Protein AF-A0A2A4Z570-F1 (afdb_monomer_lite)

Radius of gyration: 14.34 Å; chains: 1; bounding box: 33×31×44 Å

Sequence (113 aa):
MFCLRRCWLHYNACLVSKIKLLLFLLRPVKIQMSNAIKYVDDGDGVLTFVDSMASPAGYLMLSIMEKANVDVIGGVNLPMLCKVIEQRNQYPVEDLAKLARDEGRKAVIWRSP

Secondary structure (DSSP, 8-state):
----SS--SS--EE--TTS-EE---S---HHHHHHHHHHH--SS-EEEEES-TTSHHHHHHHHHHTTSSEEEEES--HHHHHHHHHHTTTS-HHHHHHHHHHHHHHT------

pLDDT: mean 75.34, std 21.96, range [23.0, 96.81]

Foldseek 3Di:
DDPPPPQPPDFNFCDDPLETEGEGDDDDDLVVVVVVLVVNDPPLAYEYEYQACPDPVNVSVVVVVVPGRYHYYYNDDDQLVVQCNVCVVPDRPVVNNVRSVVRSVVPPDDDDD

Structure (mmCIF, N/CA/C/O backbone):
data_AF-A0A2A4Z570-F1
#
_entry.id   AF-A0A2A4Z570-F1
#
loop_
_atom_site.group_PDB
_atom_site.id
_atom_site.type_symbol
_atom_site.label_atom_id
_atom_site.label_alt_id
_atom_site.label_comp_id
_atom_site.label_asym_id
_atom_site.label_entity_id
_atom_site.label_seq_id
_atom_site.pdbx_PDB_ins_code
_atom_site.Cartn_x
_atom_site.Cartn_y
_atom_site.Cartn_z
_atom_site.occupancy
_atom_site.B_iso_or_equiv
_atom_site.auth_seq_id
_atom_site.auth_comp_id
_atom_site.auth_asym_id
_atom_site.auth_atom_id
_atom_site.pdbx_PDB_model_num
ATOM 1 N N . MET A 1 1 ? -10.340 20.348 -12.198 1.00 23.00 1 MET A N 1
ATOM 2 C CA . MET A 1 1 ? -9.574 21.433 -11.547 1.00 23.00 1 MET A CA 1
ATOM 3 C C . MET A 1 1 ? -8.908 20.846 -10.308 1.00 23.00 1 MET A C 1
ATOM 5 O O . MET A 1 1 ? -9.556 20.687 -9.284 1.00 23.00 1 MET A O 1
ATOM 9 N N . PHE A 1 2 ? -7.666 20.376 -10.457 1.00 26.53 2 PHE A N 1
ATOM 10 C CA . PHE A 1 2 ? -6.894 19.740 -9.386 1.00 26.53 2 PHE A CA 1
ATOM 11 C C . PHE A 1 2 ? -6.620 20.761 -8.277 1.00 26.53 2 PHE A C 1
ATOM 13 O O . PHE A 1 2 ? -6.010 21.802 -8.525 1.00 26.53 2 PHE A O 1
ATOM 20 N N . CYS A 1 3 ? -7.079 20.485 -7.056 1.00 26.67 3 CYS A N 1
ATOM 21 C CA . CYS A 1 3 ? -6.808 21.331 -5.897 1.00 26.67 3 CYS A CA 1
ATOM 22 C C . CYS A 1 3 ? -5.368 21.090 -5.409 1.00 26.67 3 CYS A C 1
ATOM 24 O O . CYS A 1 3 ? -5.133 20.400 -4.427 1.00 26.67 3 CYS A O 1
ATOM 26 N N . LEU A 1 4 ? -4.393 21.635 -6.142 1.00 29.61 4 LEU A N 1
ATOM 27 C CA . LEU A 1 4 ? -2.955 21.566 -5.837 1.00 29.61 4 LEU A CA 1
ATOM 28 C C . LEU A 1 4 ? -2.443 22.782 -5.041 1.00 29.61 4 LEU A C 1
ATOM 30 O O . LEU A 1 4 ? -1.242 22.927 -4.831 1.00 29.61 4 LEU A O 1
ATOM 34 N N . ARG A 1 5 ? -3.317 23.700 -4.607 1.00 25.00 5 ARG A N 1
ATOM 35 C CA . ARG A 1 5 ? -2.883 25.041 -4.175 1.00 25.00 5 ARG A CA 1
ATOM 36 C C . ARG A 1 5 ? -2.656 25.260 -2.676 1.00 25.00 5 ARG A C 1
ATOM 38 O O . ARG A 1 5 ? -2.390 26.397 -2.305 1.00 25.00 5 ARG A O 1
ATOM 45 N N . ARG A 1 6 ? -2.711 24.248 -1.797 1.00 25.97 6 ARG A N 1
ATOM 46 C CA . ARG A 1 6 ? -2.575 24.519 -0.345 1.00 25.97 6 ARG A CA 1
ATOM 47 C C . ARG A 1 6 ? -1.951 23.417 0.530 1.00 25.97 6 ARG A C 1
ATOM 49 O O . ARG A 1 6 ? -2.315 23.297 1.690 1.00 25.97 6 ARG A O 1
ATOM 56 N N . CYS A 1 7 ? -0.978 22.658 0.017 1.00 29.92 7 CYS A N 1
ATOM 57 C CA . CYS A 1 7 ? -0.261 21.625 0.800 1.00 29.92 7 CYS A CA 1
ATOM 58 C C . CYS A 1 7 ? 1.181 21.990 1.210 1.00 29.92 7 CYS A C 1
ATOM 60 O O . CYS A 1 7 ? 1.872 21.166 1.795 1.00 29.92 7 CYS A O 1
ATOM 62 N N . TRP A 1 8 ? 1.666 23.196 0.914 1.00 28.36 8 TRP A N 1
ATOM 63 C CA . TRP A 1 8 ? 3.110 23.407 0.752 1.00 28.36 8 TRP A CA 1
ATOM 64 C C . TRP A 1 8 ? 3.948 23.784 1.980 1.00 28.36 8 TRP A C 1
ATOM 66 O O . TRP A 1 8 ? 5.094 24.160 1.765 1.00 28.36 8 TRP A O 1
ATOM 76 N N . LEU A 1 9 ? 3.473 23.709 3.236 1.00 26.89 9 LEU A N 1
ATOM 77 C CA . LEU A 1 9 ? 4.276 24.324 4.309 1.00 26.89 9 LEU A CA 1
ATOM 78 C C . LEU A 1 9 ? 4.470 23.663 5.674 1.00 26.89 9 LEU A C 1
ATOM 80 O O . LEU A 1 9 ? 5.205 24.286 6.415 1.00 26.89 9 LEU A O 1
ATOM 84 N N . HIS A 1 10 ? 3.996 22.463 6.047 1.00 34.19 10 HIS A N 1
ATOM 85 C CA . HIS A 1 10 ? 4.512 21.886 7.320 1.00 34.19 10 HIS A CA 1
ATOM 86 C C . HIS A 1 10 ? 4.580 20.356 7.455 1.00 34.19 10 HIS A C 1
ATOM 88 O O . HIS A 1 10 ? 5.446 19.891 8.182 1.00 34.19 10 HIS A O 1
ATOM 94 N N . TYR A 1 11 ? 3.779 19.556 6.751 1.00 40.00 11 TYR A N 1
ATOM 95 C CA . TYR A 1 11 ? 3.922 18.091 6.688 1.00 40.00 11 TYR A CA 1
ATOM 96 C C . TYR A 1 11 ? 3.345 17.633 5.345 1.00 40.00 11 TYR A C 1
ATOM 98 O O . TYR A 1 11 ? 2.228 18.019 5.004 1.00 40.00 11 TYR A O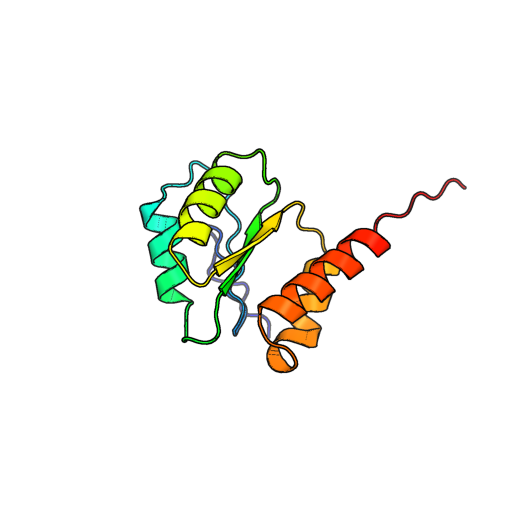 1
ATOM 106 N N . ASN A 1 12 ? 4.097 16.857 4.561 1.00 34.56 12 ASN A N 1
ATOM 107 C CA . ASN A 1 12 ? 3.706 16.475 3.198 1.00 34.56 12 ASN A CA 1
ATOM 108 C C . ASN A 1 12 ? 2.686 15.320 3.204 1.00 34.56 12 ASN A C 1
ATOM 110 O O . ASN A 1 12 ? 2.973 14.196 2.801 1.00 34.56 12 ASN A O 1
ATOM 114 N N . ALA A 1 13 ? 1.470 15.600 3.669 1.00 39.97 13 ALA A N 1
ATOM 115 C CA . ALA A 1 13 ? 0.309 14.752 3.433 1.00 39.97 13 ALA A CA 1
ATOM 116 C C . ALA A 1 13 ? -0.361 15.179 2.115 1.00 39.97 13 ALA A C 1
ATOM 118 O O . ALA A 1 13 ? -0.924 16.271 2.016 1.00 39.97 13 ALA A O 1
ATOM 119 N N . CYS A 1 14 ? -0.291 14.331 1.089 1.00 36.94 14 CYS A N 1
ATOM 120 C CA . CYS A 1 14 ? -1.054 14.479 -0.144 1.00 36.94 14 CYS A CA 1
ATOM 121 C C . CYS A 1 14 ? -2.448 13.865 0.071 1.00 36.94 14 CYS A C 1
ATOM 123 O O . CYS A 1 14 ? -2.645 12.650 0.094 1.00 36.94 14 CYS A O 1
ATOM 125 N N . LEU A 1 15 ? -3.430 14.736 0.296 1.00 41.25 15 LEU A N 1
ATOM 126 C CA . LEU A 1 15 ? -4.827 14.369 0.505 1.00 41.25 15 LEU A CA 1
ATOM 127 C C . LEU A 1 15 ? -5.454 13.951 -0.832 1.00 41.25 15 LEU A C 1
ATOM 129 O O . LEU A 1 15 ? -5.819 14.804 -1.639 1.00 41.25 15 LEU A O 1
ATOM 133 N N . VAL A 1 16 ? -5.621 12.647 -1.051 1.00 34.22 16 VAL A N 1
ATOM 134 C CA . VAL A 1 16 ? -6.461 12.118 -2.132 1.00 34.22 16 VAL A CA 1
ATOM 135 C C . VAL A 1 16 ? -7.619 11.347 -1.492 1.00 34.22 16 VAL A C 1
ATOM 137 O O . VAL A 1 16 ? -7.451 10.607 -0.534 1.00 34.22 16 VAL A O 1
ATOM 140 N N . SER A 1 17 ? -8.842 11.616 -1.939 1.00 34.88 17 SER A N 1
ATOM 141 C CA . SER A 1 17 ? -10.101 11.063 -1.408 1.0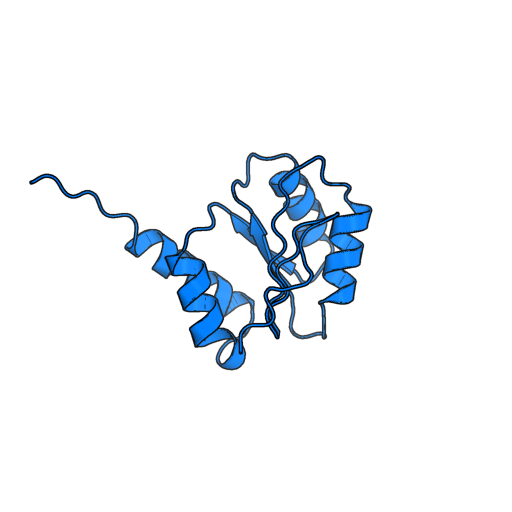0 34.88 17 SER A CA 1
ATOM 142 C C . SER A 1 17 ? -10.051 9.537 -1.188 1.00 34.88 17 SER A C 1
ATOM 144 O O . SER A 1 17 ? -9.642 8.828 -2.108 1.00 34.88 17 SER A O 1
ATOM 146 N N . LYS A 1 18 ? -10.493 9.075 -0.005 1.00 39.41 18 LYS A N 1
ATOM 147 C CA . LYS A 1 18 ? -10.461 7.701 0.559 1.00 39.41 18 LYS A CA 1
ATOM 148 C C . LYS A 1 18 ? -9.085 7.082 0.845 1.00 39.41 18 LYS A C 1
ATOM 150 O O . LYS A 1 18 ? -8.974 6.260 1.738 1.00 39.41 18 LYS A O 1
ATOM 155 N N . ILE A 1 19 ? -8.018 7.512 0.170 1.00 44.59 19 ILE A N 1
ATOM 156 C CA . ILE A 1 19 ? -6.646 7.035 0.421 1.00 44.59 19 ILE A CA 1
ATOM 157 C C . ILE A 1 19 ? -5.732 8.244 0.525 1.00 44.59 19 ILE A C 1
ATOM 159 O O . ILE A 1 19 ? -5.301 8.816 -0.479 1.00 44.59 19 ILE A O 1
ATOM 163 N N . LYS A 1 20 ? -5.475 8.679 1.760 1.00 49.66 20 LYS A N 1
ATOM 164 C CA . LYS A 1 20 ? -4.703 9.896 2.011 1.00 49.66 20 LYS A CA 1
ATOM 165 C C . LYS A 1 20 ? -3.222 9.531 2.130 1.00 49.66 20 LYS A C 1
ATOM 167 O O . LYS A 1 20 ? -2.774 8.953 3.113 1.00 49.66 20 LYS A O 1
ATOM 172 N N . LEU A 1 21 ? -2.476 9.869 1.085 1.00 44.97 21 LEU A N 1
ATOM 173 C CA . LEU A 1 21 ? -1.061 9.573 0.921 1.00 44.97 21 LEU A CA 1
ATOM 174 C C . LEU A 1 21 ? -0.225 10.443 1.870 1.00 44.97 21 LEU A C 1
ATOM 176 O O . LEU A 1 21 ? -0.086 11.646 1.650 1.00 44.97 21 LEU A O 1
ATOM 180 N N . LEU A 1 22 ? 0.361 9.863 2.914 1.00 52.56 22 LEU A N 1
ATOM 181 C CA . LEU A 1 22 ? 1.320 10.572 3.764 1.00 52.56 22 LEU A CA 1
ATOM 182 C C . LEU A 1 22 ? 2.754 10.269 3.342 1.00 52.56 22 LEU A C 1
ATOM 184 O O . LEU A 1 22 ? 3.220 9.152 3.517 1.00 52.56 22 LEU A O 1
ATOM 188 N N . LEU A 1 23 ? 3.460 11.281 2.828 1.00 51.88 23 LEU A N 1
ATOM 189 C CA . LEU A 1 23 ? 4.875 11.188 2.482 1.00 51.88 23 LEU A CA 1
ATOM 190 C C . LEU A 1 23 ? 5.709 11.912 3.548 1.00 51.88 23 LEU A C 1
ATOM 192 O O . LEU A 1 23 ? 5.693 13.138 3.664 1.00 51.88 23 LEU A O 1
ATOM 196 N N . PHE A 1 24 ? 6.465 11.161 4.342 1.00 56.22 24 PHE A N 1
ATOM 197 C CA . PHE A 1 24 ? 7.291 11.725 5.410 1.00 56.22 24 PHE A CA 1
ATOM 198 C C . PHE A 1 24 ? 8.729 11.937 4.933 1.00 56.22 24 PHE A C 1
ATOM 200 O O . PHE A 1 24 ? 9.475 10.975 4.787 1.00 56.22 24 PHE A O 1
ATOM 207 N N . LEU A 1 25 ? 9.120 13.197 4.707 1.00 50.69 25 LEU A N 1
ATOM 208 C CA . LEU A 1 25 ? 10.450 13.544 4.180 1.00 50.69 25 LEU A CA 1
ATOM 209 C C . LEU A 1 25 ? 11.430 14.096 5.234 1.00 50.69 25 LEU A C 1
ATOM 211 O O . LEU A 1 25 ? 12.633 14.048 5.010 1.00 50.69 25 LEU A O 1
ATOM 215 N N . LEU A 1 26 ? 10.967 14.594 6.389 1.00 48.31 26 LEU A N 1
ATOM 216 C CA . LEU A 1 26 ? 11.834 15.155 7.440 1.00 48.31 26 LEU A CA 1
ATOM 217 C C . LEU A 1 26 ? 11.292 14.835 8.842 1.00 48.31 26 LEU A C 1
ATOM 219 O O . LEU A 1 26 ? 10.087 14.912 9.061 1.00 48.31 26 LEU A O 1
ATOM 223 N N . ARG A 1 27 ? 12.205 14.463 9.760 1.00 57.81 27 ARG A N 1
ATOM 224 C CA . ARG A 1 27 ? 12.004 14.166 11.200 1.00 57.81 27 ARG A CA 1
ATOM 225 C C . ARG A 1 27 ? 10.568 13.765 11.586 1.00 57.81 27 ARG A C 1
ATOM 227 O O . ARG A 1 27 ? 9.855 14.552 12.206 1.00 57.81 27 ARG A O 1
ATOM 234 N N . PRO A 1 28 ? 10.144 12.540 11.247 1.00 64.38 28 PRO A N 1
ATOM 235 C CA . PRO A 1 28 ? 8.812 12.078 11.594 1.00 64.38 28 PRO A CA 1
ATOM 236 C C . PRO A 1 28 ? 8.646 11.958 13.113 1.00 64.38 28 PRO A C 1
ATOM 238 O O . PRO A 1 28 ? 9.443 11.305 13.787 1.00 64.38 28 PRO A O 1
ATOM 241 N N . VAL A 1 29 ? 7.587 12.562 13.654 1.00 75.56 29 VAL A N 1
ATOM 242 C CA . VAL A 1 29 ? 7.174 12.367 15.048 1.00 75.56 29 VAL A CA 1
ATOM 243 C C . VAL A 1 29 ? 5.966 11.443 15.062 1.00 75.56 29 VAL A C 1
ATOM 245 O O . VAL A 1 29 ? 4.932 11.765 14.479 1.00 75.56 29 VAL A O 1
ATOM 248 N N . LYS A 1 30 ? 6.072 10.316 15.775 1.00 80.44 30 LYS A N 1
ATOM 249 C CA . LYS A 1 30 ? 5.033 9.273 15.849 1.00 80.44 30 LYS A CA 1
ATOM 250 C C . LYS A 1 30 ? 3.623 9.838 16.067 1.00 80.44 30 LYS A C 1
ATOM 252 O O . LYS A 1 30 ? 2.693 9.456 15.369 1.00 80.44 30 LYS A O 1
ATOM 257 N N . ILE A 1 31 ? 3.486 10.793 16.990 1.00 83.50 31 ILE A N 1
ATOM 258 C CA . ILE A 1 31 ? 2.209 11.440 17.331 1.00 83.50 31 ILE A CA 1
ATOM 259 C C . ILE A 1 31 ? 1.574 12.121 16.113 1.00 83.50 31 ILE A C 1
ATOM 261 O O . ILE A 1 31 ? 0.377 11.985 15.891 1.00 83.50 31 ILE A O 1
ATOM 265 N N . GLN A 1 32 ? 2.359 12.826 15.298 1.00 81.00 32 GLN A N 1
ATOM 266 C CA . GLN A 1 32 ? 1.841 13.518 14.115 1.00 81.00 32 GLN A CA 1
ATOM 267 C C . GLN A 1 32 ? 1.371 12.528 13.055 1.00 81.00 32 GLN A C 1
ATOM 269 O O . GLN A 1 32 ? 0.315 12.729 12.466 1.00 81.00 32 GLN A O 1
ATOM 274 N N . MET A 1 33 ? 2.119 11.440 12.857 1.00 77.69 33 MET A N 1
ATOM 275 C CA . MET A 1 33 ? 1.747 10.368 11.931 1.00 77.69 33 MET A CA 1
ATOM 276 C C . MET A 1 33 ? 0.438 9.714 12.371 1.00 77.69 33 MET A C 1
ATOM 278 O O . MET A 1 33 ? -0.487 9.592 11.577 1.00 77.69 33 MET A O 1
ATOM 282 N N . SER A 1 34 ? 0.327 9.362 13.655 1.00 84.12 34 SER A N 1
ATOM 283 C CA . SER A 1 34 ? -0.897 8.787 14.214 1.00 84.12 34 SER A CA 1
ATOM 284 C C . SER A 1 34 ? -2.083 9.749 14.136 1.00 84.12 34 SER A C 1
ATOM 286 O O . SER A 1 34 ? -3.185 9.318 13.821 1.00 84.12 34 SER A O 1
ATOM 288 N N . ASN A 1 35 ? -1.881 11.045 14.392 1.00 84.00 35 ASN A N 1
ATOM 289 C CA . ASN A 1 35 ? -2.944 12.046 14.278 1.00 84.00 35 ASN A CA 1
ATOM 290 C C . ASN A 1 35 ? -3.391 12.231 12.829 1.00 84.00 35 ASN A C 1
ATOM 292 O O . ASN A 1 35 ? -4.585 12.345 12.574 1.00 84.00 35 ASN A O 1
ATOM 296 N N . ALA A 1 36 ? -2.449 12.232 11.886 1.00 80.31 36 ALA A N 1
ATOM 297 C CA . ALA A 1 36 ? -2.772 12.279 10.473 1.00 80.31 36 ALA A CA 1
ATOM 298 C C . ALA A 1 36 ? -3.572 11.040 10.067 1.00 80.31 36 ALA A C 1
ATOM 300 O O . ALA A 1 36 ? -4.642 11.200 9.507 1.00 80.31 36 ALA A O 1
ATOM 301 N N . ILE A 1 37 ? -3.134 9.836 10.441 1.00 81.44 37 ILE A N 1
ATOM 302 C CA . ILE A 1 37 ? -3.878 8.590 10.198 1.00 81.44 37 ILE A CA 1
ATOM 303 C C . ILE A 1 37 ? -5.305 8.686 10.751 1.00 8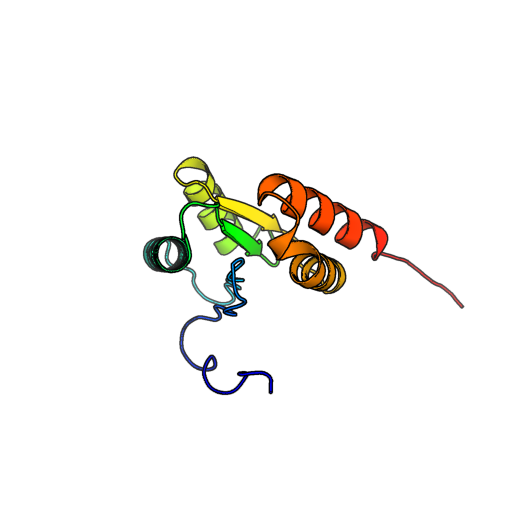1.44 37 ILE A C 1
ATOM 305 O O . ILE A 1 37 ? -6.258 8.501 10.008 1.00 81.44 37 ILE A O 1
ATOM 309 N N . LYS A 1 38 ? -5.473 9.084 12.017 1.00 84.00 38 LYS A N 1
ATOM 310 C CA . LYS A 1 38 ? -6.801 9.257 12.632 1.00 84.00 38 LYS A CA 1
ATOM 311 C C . LYS A 1 38 ? -7.672 10.301 11.931 1.00 84.00 38 LYS A C 1
ATOM 313 O O . LYS A 1 38 ? -8.884 10.173 11.914 1.00 84.00 38 LYS A O 1
ATOM 318 N N . TYR A 1 39 ? -7.071 11.354 11.382 1.00 81.75 39 TYR A N 1
ATOM 319 C CA . TYR A 1 39 ? -7.790 12.385 10.629 1.00 81.75 39 TYR A CA 1
ATOM 320 C C . TYR A 1 39 ? -8.261 11.891 9.249 1.00 81.75 39 TYR A C 1
ATOM 322 O O . TYR A 1 39 ? -9.102 12.519 8.595 1.00 81.75 39 TYR A O 1
ATOM 330 N N . VAL A 1 40 ? -7.665 10.812 8.745 1.00 75.19 40 VAL A N 1
ATOM 331 C CA . VAL A 1 40 ? -7.964 10.273 7.418 1.00 75.19 40 VAL A CA 1
ATOM 332 C C . VAL A 1 40 ? -8.737 8.971 7.431 1.00 75.19 40 VAL A C 1
ATOM 334 O O . VAL A 1 40 ? -9.369 8.688 6.421 1.00 75.19 40 VAL A O 1
ATOM 337 N N . ASP A 1 41 ? -8.704 8.261 8.549 1.00 82.31 41 ASP A N 1
ATOM 338 C CA . ASP A 1 41 ? -9.452 7.042 8.801 1.00 82.31 41 ASP A CA 1
ATOM 339 C C . ASP A 1 41 ? -10.958 7.333 8.886 1.00 82.31 41 ASP A C 1
ATOM 341 O O . ASP A 1 41 ? -11.416 8.080 9.753 1.00 82.31 41 ASP A O 1
ATOM 345 N N . ASP A 1 42 ? -11.717 6.767 7.952 1.00 80.50 42 ASP A N 1
ATOM 346 C CA . ASP A 1 42 ? -13.180 6.795 7.893 1.00 80.50 42 ASP A CA 1
ATOM 347 C C . ASP A 1 42 ? -13.812 5.439 8.262 1.00 80.50 42 ASP A C 1
ATOM 349 O O . ASP A 1 42 ? -15.029 5.282 8.162 1.00 80.50 42 ASP A O 1
ATOM 353 N N . GLY A 1 43 ? -13.004 4.487 8.748 1.00 82.12 43 GLY A N 1
ATOM 354 C CA . GLY A 1 43 ? -13.427 3.145 9.149 1.00 82.12 43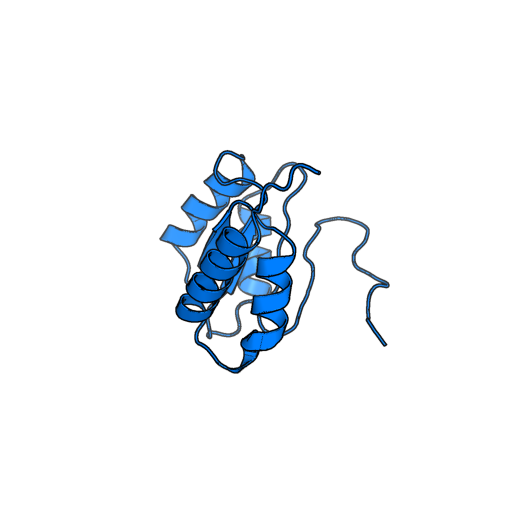 GLY A CA 1
ATOM 355 C C . GLY A 1 43 ? -13.148 2.054 8.112 1.00 82.12 43 GLY A C 1
ATOM 356 O O . GLY A 1 43 ? -13.126 0.881 8.483 1.00 82.12 43 GLY A O 1
ATOM 357 N N . ASP A 1 44 ? -12.861 2.414 6.856 1.00 77.88 44 ASP A N 1
ATOM 358 C CA . ASP A 1 44 ? -12.565 1.455 5.777 1.00 77.88 44 ASP A CA 1
ATOM 359 C C . ASP A 1 44 ? -11.077 1.021 5.749 1.00 77.88 44 ASP A C 1
ATOM 361 O O . ASP A 1 44 ? -10.689 0.157 4.959 1.00 77.88 44 ASP A O 1
ATOM 365 N N . GLY A 1 45 ? -10.244 1.584 6.636 1.00 82.62 45 GLY A N 1
ATOM 366 C CA . GLY A 1 45 ? -8.798 1.349 6.724 1.00 82.62 45 GLY A CA 1
ATOM 367 C C . GLY A 1 45 ? -7.964 2.387 5.963 1.00 82.62 45 GLY A C 1
ATOM 368 O O . GLY A 1 45 ? -8.456 3.109 5.098 1.00 82.62 45 GLY A O 1
ATOM 369 N N . VAL A 1 46 ? -6.668 2.485 6.283 1.00 85.56 46 VAL A N 1
ATOM 370 C CA . VAL A 1 46 ? -5.773 3.509 5.706 1.00 85.56 46 VAL A CA 1
ATOM 371 C C . VAL A 1 46 ? -4.577 2.871 5.005 1.00 85.56 46 VAL A C 1
ATOM 373 O O . VAL A 1 46 ? -3.785 2.184 5.639 1.00 85.56 46 VAL A O 1
ATOM 376 N N . LEU A 1 47 ? -4.383 3.168 3.715 1.00 87.44 47 LEU A N 1
ATOM 377 C CA . LEU A 1 47 ? -3.173 2.789 2.975 1.00 87.44 47 LEU A CA 1
ATOM 378 C C . LEU A 1 47 ? -2.131 3.915 2.999 1.00 87.44 47 LEU A C 1
ATOM 380 O O . LEU A 1 47 ? -2.367 5.008 2.481 1.00 87.44 47 LEU A O 1
ATOM 384 N N . THR A 1 48 ? -0.956 3.630 3.553 1.00 86.38 48 THR A N 1
ATOM 385 C CA . THR A 1 48 ? 0.165 4.567 3.680 1.00 86.38 48 THR A CA 1
ATOM 386 C C . THR A 1 48 ? 1.333 4.158 2.788 1.00 86.38 48 THR A C 1
ATOM 388 O O . THR A 1 48 ? 1.638 2.978 2.641 1.00 86.38 48 THR A O 1
ATOM 391 N N . PHE A 1 49 ? 2.033 5.142 2.226 1.00 86.44 49 PHE A N 1
ATOM 392 C CA . PHE A 1 49 ? 3.207 4.929 1.384 1.00 86.44 49 PHE A CA 1
ATOM 393 C C . PHE A 1 49 ? 4.442 5.562 2.009 1.00 86.44 49 PHE A C 1
ATOM 395 O O . PHE A 1 49 ? 4.401 6.700 2.466 1.00 86.44 49 PHE A O 1
ATOM 402 N N . VAL A 1 50 ? 5.565 4.856 1.973 1.00 82.75 50 VAL A N 1
ATOM 403 C CA . VAL A 1 50 ? 6.870 5.389 2.363 1.00 82.75 50 VAL A CA 1
ATOM 404 C C . VAL A 1 50 ? 7.875 5.159 1.244 1.00 82.75 50 VAL A C 1
ATOM 406 O O . VAL A 1 50 ? 7.803 4.174 0.509 1.00 82.75 50 VAL A O 1
ATOM 409 N N . ASP A 1 51 ? 8.837 6.068 1.126 1.00 83.19 51 ASP A N 1
ATOM 410 C CA . ASP A 1 51 ? 9.947 5.918 0.183 1.00 83.19 51 ASP A CA 1
ATOM 411 C C . ASP A 1 51 ? 10.753 4.646 0.493 1.00 83.19 51 ASP A C 1
ATOM 413 O O . ASP A 1 51 ? 10.943 3.783 -0.357 1.00 83.19 51 ASP A O 1
ATOM 417 N N . SER A 1 52 ? 11.095 4.430 1.767 1.00 84.50 52 SER A N 1
ATOM 418 C CA . SER A 1 52 ? 11.842 3.249 2.201 1.00 84.50 52 SER A CA 1
ATOM 419 C C . SER A 1 52 ? 11.373 2.721 3.553 1.00 84.50 52 SER A C 1
ATOM 421 O O . SER A 1 52 ? 11.206 3.487 4.506 1.00 84.50 52 SER A O 1
ATOM 423 N N . MET A 1 53 ? 11.241 1.393 3.659 1.00 85.56 53 MET A N 1
ATOM 424 C CA . MET A 1 53 ? 11.026 0.704 4.940 1.00 85.56 53 MET A CA 1
ATOM 425 C C . MET A 1 53 ? 12.231 0.814 5.877 1.00 85.56 53 MET A C 1
ATOM 427 O O . MET A 1 53 ? 12.060 0.801 7.089 1.00 85.56 53 MET A O 1
ATOM 431 N N . ALA A 1 54 ? 13.433 1.002 5.329 1.00 86.56 54 ALA A N 1
ATOM 432 C CA . ALA A 1 54 ? 14.663 1.170 6.101 1.00 86.56 54 ALA A CA 1
ATOM 433 C C . ALA A 1 54 ? 14.877 2.614 6.603 1.00 86.56 54 ALA A C 1
ATOM 435 O O . ALA A 1 54 ? 15.951 2.949 7.099 1.00 86.56 54 ALA A O 1
ATOM 436 N N . SER A 1 55 ? 13.879 3.490 6.462 1.00 79.56 55 SER A N 1
ATOM 437 C CA . SER A 1 55 ? 13.930 4.867 6.959 1.00 79.56 55 SER A CA 1
ATOM 438 C C . SER A 1 55 ? 13.359 4.976 8.382 1.00 79.56 55 SER A C 1
ATOM 440 O O . SER A 1 55 ? 12.521 4.159 8.772 1.00 79.56 55 SER A O 1
ATOM 442 N N . PRO A 1 56 ? 13.708 6.023 9.158 1.00 81.81 56 PRO A N 1
ATOM 443 C CA . PRO A 1 56 ? 13.053 6.299 10.440 1.00 81.81 56 PRO A CA 1
ATOM 444 C C . PRO A 1 56 ? 11.525 6.401 10.328 1.00 81.81 56 PRO A C 1
ATOM 446 O O . PRO A 1 56 ? 10.810 5.965 11.225 1.00 81.81 56 PRO A O 1
ATOM 449 N N . ALA A 1 57 ? 11.016 6.934 9.211 1.00 80.81 57 ALA A N 1
ATOM 450 C CA . ALA A 1 57 ? 9.583 6.975 8.938 1.00 80.81 57 ALA A CA 1
ATOM 451 C C . ALA A 1 57 ? 9.004 5.569 8.724 1.00 80.81 57 ALA A C 1
ATOM 453 O O . ALA A 1 57 ? 7.960 5.260 9.289 1.00 80.81 57 ALA A O 1
ATOM 454 N N . GLY A 1 58 ? 9.699 4.713 7.970 1.00 84.62 58 GLY A N 1
ATOM 455 C CA . GLY A 1 58 ? 9.328 3.312 7.759 1.00 84.62 58 GLY A CA 1
ATOM 456 C C . GLY A 1 58 ? 9.225 2.535 9.072 1.00 84.62 58 GLY A C 1
ATOM 457 O O . GLY A 1 58 ? 8.183 1.948 9.352 1.00 84.62 58 GLY A O 1
ATOM 458 N N . TYR A 1 59 ? 10.242 2.622 9.935 1.00 87.75 59 TYR A N 1
ATOM 459 C CA . TYR A 1 59 ? 10.218 1.970 11.251 1.00 87.75 59 TYR A CA 1
ATOM 460 C C . TYR A 1 59 ? 9.101 2.492 12.166 1.00 87.75 59 TYR A C 1
ATOM 462 O O . TYR A 1 59 ? 8.433 1.708 12.844 1.00 87.75 59 TYR A O 1
ATOM 470 N N . LEU A 1 60 ? 8.854 3.807 12.177 1.00 87.25 60 LEU A N 1
ATOM 471 C CA . LEU A 1 60 ? 7.726 4.366 12.927 1.00 87.25 60 LEU A CA 1
ATOM 472 C C . LEU A 1 60 ? 6.381 3.874 12.390 1.00 87.25 60 LEU A C 1
ATOM 474 O O . LEU A 1 60 ? 5.472 3.639 13.188 1.00 87.25 60 LEU A O 1
ATOM 478 N N . MET A 1 61 ? 6.257 3.694 11.072 1.00 85.31 61 MET A N 1
ATOM 479 C CA . MET A 1 61 ? 5.033 3.183 10.464 1.00 85.31 61 MET A CA 1
ATOM 480 C C . MET A 1 61 ? 4.793 1.712 10.745 1.00 85.31 61 MET A C 1
ATOM 482 O O . MET A 1 61 ? 3.663 1.369 11.076 1.00 85.31 61 MET A O 1
ATOM 486 N N . LEU A 1 62 ? 5.836 0.884 10.774 1.00 86.31 62 LEU A N 1
ATOM 487 C CA . LEU A 1 62 ? 5.732 -0.494 11.264 1.00 86.31 62 LEU A CA 1
ATOM 488 C C . LEU A 1 62 ? 5.202 -0.536 12.710 1.00 86.31 62 LEU A C 1
ATOM 490 O O . LEU A 1 62 ? 4.243 -1.241 13.000 1.00 86.31 62 LEU A O 1
ATOM 494 N N . SER A 1 63 ? 5.733 0.313 13.600 1.00 87.38 63 SER A N 1
ATOM 495 C CA . SER A 1 63 ? 5.267 0.406 14.996 1.00 87.38 63 SER A CA 1
ATOM 496 C C . SER A 1 63 ? 3.835 0.951 15.159 1.00 87.38 63 SER A C 1
ATOM 498 O O . SER A 1 63 ? 3.243 0.835 16.238 1.00 87.38 63 SER A O 1
ATOM 500 N N . ILE A 1 64 ?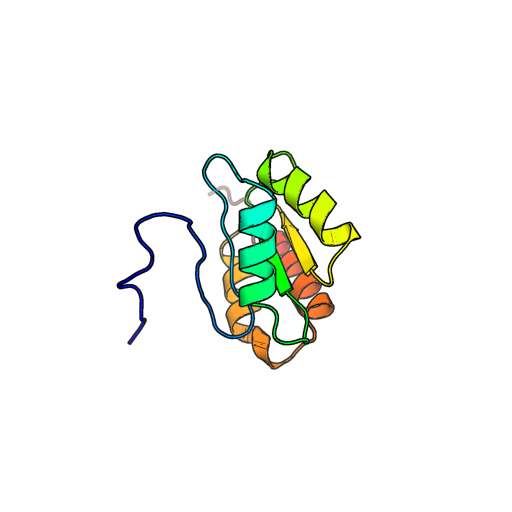 3.291 1.627 14.143 1.00 87.12 64 ILE A N 1
ATOM 501 C CA . ILE A 1 64 ? 1.908 2.125 14.133 1.00 87.12 64 ILE A CA 1
ATOM 502 C C . ILE A 1 64 ? 0.963 1.080 13.533 1.00 87.12 64 ILE A C 1
ATOM 504 O O . ILE A 1 64 ? -0.109 0.877 14.095 1.00 87.12 64 ILE A O 1
ATOM 508 N N . MET A 1 65 ? 1.380 0.399 12.464 1.00 85.56 65 MET A N 1
ATOM 509 C CA . MET A 1 65 ? 0.652 -0.695 11.813 1.00 85.56 65 MET A CA 1
ATOM 510 C C . MET A 1 65 ? 0.286 -1.811 12.799 1.00 85.56 65 MET A C 1
ATOM 512 O O . MET A 1 65 ? -0.837 -2.289 12.792 1.00 85.56 65 MET A O 1
ATOM 516 N N . GLU A 1 66 ? 1.176 -2.164 13.733 1.00 81.19 66 GLU A N 1
ATOM 517 C CA . GLU A 1 66 ? 0.880 -3.156 14.787 1.00 81.19 66 GLU A CA 1
ATOM 518 C C . GLU A 1 66 ? -0.293 -2.770 15.711 1.00 81.19 66 GLU A C 1
ATOM 520 O O . GLU A 1 66 ? -0.811 -3.610 16.444 1.00 81.19 66 GLU A O 1
ATOM 525 N N . LYS A 1 67 ? -0.679 -1.489 15.744 1.00 79.19 67 LYS A N 1
ATOM 526 C CA . LYS A 1 67 ? -1.626 -0.925 16.720 1.00 79.19 67 LYS A CA 1
ATOM 527 C C . LYS A 1 67 ? -2.850 -0.270 16.080 1.00 79.19 67 LYS A C 1
ATOM 529 O O . LYS A 1 67 ? -3.687 0.256 16.812 1.00 79.19 67 LYS A O 1
ATOM 534 N N . ALA A 1 68 ? -2.933 -0.231 14.754 1.00 77.69 68 ALA A N 1
ATOM 535 C CA . ALA A 1 68 ? -3.967 0.481 14.015 1.00 77.69 68 ALA A CA 1
ATOM 536 C C . ALA A 1 68 ? -4.326 -0.268 12.726 1.00 77.69 68 ALA A C 1
ATOM 538 O O . ALA A 1 68 ? -3.505 -1.001 12.189 1.00 77.69 68 ALA A O 1
ATOM 539 N N . ASN A 1 69 ? -5.537 -0.047 12.209 1.00 82.56 69 ASN A N 1
ATOM 540 C CA . ASN A 1 69 ? -5.997 -0.628 10.945 1.00 82.56 69 ASN A CA 1
ATOM 541 C C . ASN A 1 69 ? -5.393 0.123 9.739 1.00 82.56 69 ASN A C 1
ATOM 543 O O . ASN A 1 69 ? -6.068 0.901 9.061 1.00 82.56 69 ASN A O 1
ATOM 547 N N . VAL A 1 70 ? -4.081 -0.019 9.548 1.00 85.38 70 VAL A N 1
ATOM 548 C CA . VAL A 1 70 ? -3.293 0.750 8.578 1.00 85.38 70 VAL A CA 1
ATOM 549 C C . VAL A 1 70 ? -2.362 -0.183 7.826 1.00 85.38 70 VAL A C 1
ATOM 551 O O . VAL A 1 70 ? -1.497 -0.793 8.441 1.00 85.38 70 VAL A O 1
ATOM 554 N N . ASP A 1 71 ? -2.455 -0.199 6.503 1.00 88.25 71 ASP A N 1
ATOM 555 C CA . ASP A 1 71 ? -1.501 -0.893 5.644 1.00 88.25 71 ASP A CA 1
ATOM 556 C C . ASP A 1 71 ? -0.392 0.060 5.201 1.00 88.25 71 ASP A C 1
ATOM 558 O O . ASP A 1 71 ? -0.631 1.236 4.913 1.00 88.25 71 ASP A O 1
ATOM 562 N N . VAL A 1 72 ? 0.845 -0.436 5.124 1.00 88.00 72 VAL A N 1
ATOM 563 C CA . VAL A 1 72 ? 2.009 0.381 4.758 1.00 88.00 72 VAL A CA 1
ATOM 564 C C . VAL A 1 72 ? 2.785 -0.262 3.611 1.00 88.00 72 VAL A C 1
ATOM 566 O O . VAL A 1 72 ? 3.237 -1.400 3.707 1.00 88.00 72 VAL A O 1
ATOM 569 N N . ILE A 1 73 ? 3.003 0.493 2.533 1.00 89.25 73 ILE A N 1
ATOM 570 C CA . ILE A 1 73 ? 3.814 0.094 1.376 1.00 89.25 73 ILE A CA 1
ATOM 571 C C . ILE A 1 73 ? 5.101 0.915 1.344 1.00 89.25 73 ILE A C 1
ATOM 573 O O . ILE A 1 73 ? 5.068 2.142 1.406 1.00 89.25 73 ILE A O 1
ATOM 577 N N . GLY A 1 74 ? 6.243 0.240 1.216 1.00 90.00 74 GLY A N 1
ATOM 578 C CA . GLY A 1 74 ? 7.544 0.874 0.984 1.00 90.00 74 GLY A CA 1
ATOM 579 C C . GLY A 1 74 ? 7.959 0.854 -0.483 1.00 90.00 74 GLY A C 1
ATOM 580 O O . GLY A 1 74 ? 7.473 0.022 -1.248 1.00 90.00 74 GLY A O 1
ATOM 581 N N . GLY A 1 75 ? 8.900 1.722 -0.861 1.00 89.81 75 GLY A N 1
ATOM 582 C CA . GLY A 1 75 ? 9.406 1.789 -2.233 1.00 89.81 75 GLY A CA 1
ATOM 583 C C . GLY A 1 75 ? 8.397 2.412 -3.189 1.00 89.81 75 GLY A C 1
ATOM 584 O O . GLY A 1 75 ? 8.225 1.914 -4.302 1.00 89.81 75 GLY A O 1
ATOM 585 N N . VAL A 1 76 ? 7.678 3.444 -2.733 1.00 88.75 76 VAL A N 1
ATOM 586 C CA . VAL A 1 76 ? 6.623 4.078 -3.529 1.00 88.75 76 VAL A CA 1
ATOM 587 C C . VAL A 1 76 ? 7.154 4.543 -4.883 1.00 88.75 76 VAL A C 1
ATOM 589 O O . VAL A 1 76 ? 8.168 5.229 -4.983 1.00 88.75 76 VAL A O 1
ATOM 592 N N . ASN A 1 77 ? 6.434 4.187 -5.941 1.00 90.31 77 ASN A N 1
ATOM 593 C CA . ASN A 1 77 ? 6.720 4.640 -7.293 1.00 90.31 77 ASN A CA 1
ATOM 594 C C . ASN A 1 77 ? 5.436 5.091 -8.002 1.00 90.31 77 ASN A C 1
ATOM 596 O O . ASN A 1 77 ? 4.323 4.878 -7.519 1.00 90.31 77 ASN A O 1
ATOM 600 N N . LEU A 1 78 ? 5.587 5.755 -9.148 1.00 91.62 78 LEU A N 1
ATOM 601 C CA . LEU A 1 78 ? 4.457 6.322 -9.886 1.00 91.62 78 LEU A CA 1
ATOM 602 C C . LEU A 1 78 ? 3.399 5.272 -10.311 1.00 91.62 78 LEU A C 1
ATOM 604 O O . LEU A 1 78 ? 2.217 5.523 -10.076 1.00 91.62 78 LEU A O 1
ATOM 608 N N . PRO A 1 79 ? 3.770 4.097 -10.858 1.00 93.12 79 PRO A N 1
ATOM 609 C CA . PRO A 1 79 ? 2.825 3.026 -11.193 1.00 93.12 79 PRO A CA 1
ATOM 610 C C . PRO A 1 79 ? 1.919 2.598 -10.033 1.00 93.12 79 PRO A C 1
ATOM 612 O O . PRO A 1 79 ? 0.709 2.472 -10.225 1.00 93.12 79 PRO A O 1
ATOM 615 N N . MET A 1 80 ? 2.473 2.445 -8.822 1.00 93.81 80 MET A N 1
ATOM 616 C CA . MET A 1 80 ? 1.683 2.139 -7.621 1.00 93.81 80 MET A CA 1
ATOM 617 C C . MET A 1 80 ? 0.604 3.200 -7.388 1.00 93.81 80 MET A C 1
ATOM 619 O O . MET A 1 80 ? -0.568 2.872 -7.207 1.00 93.81 80 MET A O 1
ATOM 623 N N . LEU A 1 81 ? 0.994 4.478 -7.420 1.00 89.38 81 LEU A N 1
ATOM 624 C CA . LEU A 1 81 ? 0.089 5.600 -7.169 1.00 89.38 81 LEU A CA 1
ATOM 625 C C . LEU A 1 81 ? -1.015 5.687 -8.220 1.00 89.38 81 LEU A C 1
ATOM 627 O O . LEU A 1 81 ? -2.182 5.865 -7.871 1.00 89.38 81 LEU A O 1
ATOM 631 N N . CYS A 1 82 ? -0.661 5.525 -9.497 1.00 90.25 82 CYS A N 1
ATOM 632 C CA . CYS A 1 82 ? -1.626 5.487 -10.590 1.00 90.25 82 CYS A CA 1
ATOM 633 C C . CYS A 1 82 ? -2.650 4.369 -10.378 1.00 90.25 82 CYS A C 1
ATOM 635 O O . CYS A 1 82 ? -3.851 4.637 -10.431 1.00 90.25 82 CYS A O 1
ATOM 637 N N . LYS A 1 83 ? -2.189 3.151 -10.055 1.00 91.12 83 LYS A N 1
ATOM 638 C CA . LYS A 1 83 ? -3.074 2.004 -9.835 1.00 91.12 83 LYS A CA 1
ATOM 639 C C . LYS A 1 83 ? -4.032 2.231 -8.671 1.00 91.12 83 LYS A C 1
ATOM 641 O O . LYS A 1 83 ? -5.226 1.962 -8.796 1.00 91.12 83 LYS A O 1
ATOM 646 N N . VAL A 1 84 ? -3.525 2.760 -7.559 1.00 90.31 84 VAL A N 1
ATOM 647 C CA . VAL A 1 84 ? -4.347 3.069 -6.385 1.00 90.31 84 VAL A CA 1
ATOM 648 C C . VAL A 1 84 ? -5.394 4.117 -6.708 1.00 90.31 84 VAL A C 1
ATOM 650 O O . VAL A 1 84 ? -6.567 3.905 -6.423 1.00 90.31 84 VAL A O 1
ATOM 653 N N . ILE A 1 85 ? -5.011 5.225 -7.344 1.00 87.38 85 ILE A N 1
ATOM 654 C CA . ILE A 1 85 ? -5.960 6.282 -7.706 1.00 87.38 85 ILE A CA 1
ATOM 655 C C . ILE A 1 85 ? -7.059 5.725 -8.614 1.00 87.38 85 ILE A C 1
ATOM 657 O O . ILE A 1 85 ? -8.228 6.033 -8.398 1.00 87.38 85 ILE A O 1
ATOM 661 N N . GLU A 1 86 ? -6.715 4.898 -9.594 1.00 88.69 86 GLU A N 1
ATOM 662 C CA . GLU A 1 86 ? -7.676 4.307 -10.527 1.00 88.69 86 GLU A CA 1
ATOM 663 C C . GLU A 1 86 ? -8.675 3.359 -9.836 1.00 88.69 86 GLU A C 1
ATOM 665 O O . GLU A 1 86 ? -9.870 3.390 -10.130 1.00 88.69 86 GLU A O 1
ATOM 670 N N . GLN A 1 87 ? -8.205 2.549 -8.885 1.00 90.00 87 GLN A N 1
ATOM 671 C CA . GLN A 1 87 ? -8.957 1.416 -8.331 1.00 90.00 87 GLN A CA 1
ATOM 672 C C . GLN A 1 87 ? -9.480 1.652 -6.896 1.00 90.00 87 GLN A C 1
ATOM 674 O O . GLN A 1 87 ? -10.151 0.790 -6.333 1.00 90.00 87 GLN A O 1
ATOM 679 N N . ARG A 1 88 ? -9.247 2.839 -6.313 1.00 82.81 88 ARG A N 1
ATOM 680 C CA . ARG A 1 88 ? -9.556 3.190 -4.905 1.00 82.81 88 ARG A CA 1
ATOM 681 C C . ARG A 1 88 ? -10.996 2.995 -4.427 1.00 82.81 88 ARG A C 1
ATOM 683 O O . ARG A 1 88 ? -11.225 2.961 -3.228 1.00 82.81 88 ARG A O 1
ATOM 690 N N . ASN A 1 89 ? -11.963 2.930 -5.338 1.00 85.56 89 ASN A N 1
ATOM 691 C CA . ASN A 1 89 ? -13.381 2.762 -4.996 1.00 85.56 89 ASN A CA 1
ATOM 692 C C . ASN A 1 89 ? -13.895 1.340 -5.266 1.00 85.56 89 ASN A C 1
ATOM 694 O O . ASN A 1 89 ? -15.088 1.098 -5.117 1.00 85.56 89 ASN A O 1
ATOM 698 N N . GLN A 1 90 ? -13.030 0.438 -5.734 1.00 89.06 90 GLN A N 1
ATOM 699 C CA . GLN A 1 90 ? -13.424 -0.879 -6.241 1.00 89.06 90 GLN A CA 1
ATOM 700 C C . GLN A 1 90 ? -12.976 -2.028 -5.333 1.00 89.06 90 GLN A C 1
ATOM 702 O O . GLN A 1 90 ? -13.539 -3.113 -5.425 1.00 89.06 90 GLN A O 1
ATOM 707 N N . TYR A 1 91 ? -11.991 -1.795 -4.461 1.00 88.44 91 TYR A N 1
ATOM 708 C CA . TYR A 1 91 ? -11.370 -2.834 -3.641 1.00 88.44 91 TYR A CA 1
ATOM 709 C C . TYR A 1 91 ? -11.234 -2.398 -2.181 1.00 88.44 91 TYR A C 1
ATOM 711 O O . TYR A 1 91 ? -11.016 -1.208 -1.927 1.00 88.44 91 TYR A O 1
ATOM 719 N N . PRO A 1 92 ? -11.291 -3.351 -1.233 1.00 89.19 92 PRO A N 1
ATOM 720 C CA . PRO A 1 92 ? -10.799 -3.146 0.123 1.00 89.19 92 PRO A CA 1
ATOM 721 C C . PRO A 1 92 ? -9.330 -2.705 0.132 1.00 89.19 92 PRO A C 1
ATOM 723 O O . PRO A 1 92 ? -8.571 -2.989 -0.800 1.00 89.19 92 PRO A O 1
ATOM 726 N N . VAL A 1 93 ? -8.919 -2.047 1.216 1.00 88.31 93 VAL A N 1
ATOM 727 C CA . VAL A 1 93 ? -7.568 -1.485 1.384 1.00 88.31 93 VAL A CA 1
ATOM 728 C C . VAL A 1 93 ? -6.472 -2.536 1.186 1.00 88.31 93 VAL A C 1
ATOM 730 O O . VAL A 1 93 ? -5.523 -2.283 0.442 1.00 88.31 93 VAL A O 1
ATOM 733 N N . GLU A 1 94 ? -6.645 -3.730 1.753 1.00 89.50 94 GLU A N 1
ATOM 734 C CA . GLU A 1 94 ? -5.665 -4.818 1.662 1.00 89.50 94 GLU A CA 1
ATOM 735 C C . GLU A 1 94 ? -5.460 -5.294 0.210 1.00 89.50 94 GLU A C 1
ATOM 737 O O . GLU A 1 94 ? -4.332 -5.469 -0.265 1.00 89.50 94 GLU A O 1
ATOM 742 N N . ASP A 1 95 ? -6.551 -5.475 -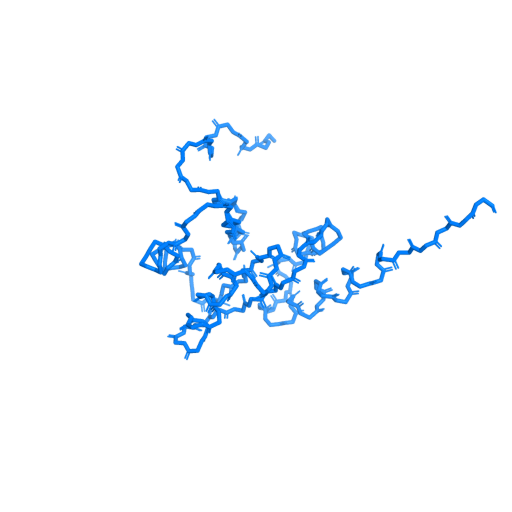0.536 1.00 92.62 95 ASP A N 1
ATOM 743 C CA . ASP A 1 95 ? -6.493 -5.921 -1.931 1.00 92.62 95 ASP A CA 1
ATOM 744 C C . ASP A 1 95 ? -5.926 -4.833 -2.838 1.00 92.62 95 ASP A C 1
ATOM 746 O O . ASP A 1 95 ? -5.123 -5.100 -3.737 1.00 92.62 95 ASP A O 1
ATOM 750 N N . LEU A 1 96 ? -6.269 -3.580 -2.555 1.00 92.31 96 LEU A N 1
ATOM 751 C CA . LEU A 1 96 ? -5.701 -2.439 -3.247 1.00 92.31 96 LEU A CA 1
ATOM 752 C C . LEU A 1 96 ? -4.196 -2.298 -2.986 1.00 92.31 96 LEU A C 1
ATOM 754 O O . LEU A 1 96 ? -3.448 -1.957 -3.906 1.00 92.31 96 LEU A O 1
ATOM 758 N N . ALA A 1 97 ? -3.734 -2.612 -1.774 1.00 92.31 97 ALA A N 1
ATOM 759 C CA . ALA A 1 97 ? -2.319 -2.625 -1.430 1.00 92.31 97 ALA A CA 1
ATOM 760 C C . ALA A 1 97 ? -1.550 -3.698 -2.220 1.00 92.31 97 ALA A C 1
ATOM 762 O O . ALA A 1 97 ? -0.474 -3.423 -2.767 1.00 92.31 97 ALA A O 1
ATOM 763 N N . LYS A 1 98 ? -2.122 -4.905 -2.351 1.00 95.19 98 LYS A N 1
ATOM 764 C CA . LYS A 1 98 ? -1.565 -5.991 -3.180 1.00 95.19 98 LYS A CA 1
ATOM 765 C C . LYS A 1 98 ? -1.474 -5.575 -4.650 1.00 95.19 98 LYS A C 1
ATOM 767 O O . LYS A 1 98 ? -0.404 -5.694 -5.247 1.00 95.19 98 LYS A O 1
ATOM 772 N N . LEU A 1 99 ? -2.553 -5.013 -5.205 1.00 95.19 99 LEU A N 1
ATOM 773 C CA . LEU A 1 99 ? -2.593 -4.519 -6.586 1.00 95.19 99 LEU A CA 1
ATOM 774 C C . LEU A 1 99 ? -1.541 -3.436 -6.838 1.00 95.19 99 LEU A C 1
ATOM 776 O O . LEU A 1 99 ? -0.833 -3.486 -7.844 1.00 95.19 99 LEU A O 1
ATOM 780 N N . ALA A 1 100 ? -1.412 -2.477 -5.920 1.00 94.56 100 ALA A N 1
ATOM 781 C CA . ALA A 1 100 ? -0.412 -1.425 -6.010 1.00 94.56 100 ALA A CA 1
ATOM 782 C C . ALA A 1 100 ? 1.001 -2.015 -6.057 1.00 94.56 100 ALA A C 1
ATOM 784 O O . ALA A 1 100 ? 1.750 -1.732 -6.990 1.00 94.56 100 ALA A O 1
ATOM 785 N N . ARG A 1 101 ? 1.349 -2.879 -5.093 1.00 95.75 101 ARG A N 1
ATOM 786 C CA . ARG A 1 101 ? 2.657 -3.550 -5.021 1.00 95.75 101 ARG A CA 1
ATOM 787 C C . ARG A 1 101 ? 2.989 -4.284 -6.319 1.00 95.75 101 ARG A C 1
ATOM 789 O O . ARG A 1 101 ? 4.115 -4.181 -6.808 1.00 95.75 101 ARG A O 1
ATOM 796 N N . ASP A 1 102 ? 2.032 -5.033 -6.855 1.00 96.75 102 ASP A N 1
ATOM 797 C CA . ASP A 1 102 ? 2.247 -5.864 -8.036 1.00 96.75 102 ASP A CA 1
ATOM 798 C C . ASP A 1 102 ? 2.467 -5.007 -9.292 1.00 96.75 102 ASP A C 1
ATOM 800 O O . ASP A 1 102 ? 3.404 -5.267 -10.047 1.00 96.75 102 ASP A O 1
ATOM 804 N N . GLU A 1 103 ? 1.698 -3.930 -9.474 1.00 96.81 103 GLU A N 1
ATOM 805 C CA . GLU A 1 103 ? 1.930 -2.959 -10.555 1.00 96.81 103 GLU A CA 1
ATOM 806 C C . GLU A 1 103 ? 3.256 -2.208 -10.394 1.00 96.81 103 GLU A C 1
ATOM 808 O O . GLU A 1 103 ? 4.005 -2.029 -11.356 1.00 96.81 103 GLU A O 1
ATOM 813 N N . GLY A 1 104 ? 3.603 -1.837 -9.161 1.00 95.69 104 GLY A N 1
ATOM 814 C CA . GLY A 1 104 ? 4.873 -1.198 -8.847 1.00 95.69 104 GLY A CA 1
ATOM 815 C C . GLY A 1 104 ? 6.084 -2.043 -9.230 1.00 95.69 104 GLY A C 1
ATOM 816 O O . GLY A 1 104 ? 7.063 -1.496 -9.733 1.00 95.69 104 GLY A O 1
ATOM 817 N N . ARG A 1 105 ? 6.013 -3.366 -9.029 1.00 96.12 105 ARG A N 1
ATOM 818 C CA . ARG A 1 105 ? 7.070 -4.316 -9.410 1.00 96.12 105 ARG A CA 1
ATOM 819 C C . ARG A 1 105 ? 7.160 -4.510 -10.920 1.00 96.12 105 ARG A C 1
ATOM 821 O O . ARG A 1 105 ? 8.262 -4.471 -11.456 1.00 96.12 105 ARG A O 1
ATOM 828 N N . LYS A 1 106 ? 6.024 -4.690 -11.606 1.00 96.25 106 LYS A N 1
ATOM 829 C CA . LYS A 1 106 ? 5.980 -4.888 -13.070 1.00 96.25 106 LYS A CA 1
ATOM 830 C C . LYS A 1 106 ? 6.599 -3.726 -13.840 1.00 96.25 106 LYS A C 1
ATOM 832 O O . LYS A 1 106 ? 7.179 -3.926 -14.900 1.00 96.25 106 LYS A O 1
ATOM 837 N N . ALA A 1 107 ? 6.461 -2.517 -13.312 1.00 94.88 107 ALA A N 1
ATOM 838 C CA . ALA A 1 107 ? 6.949 -1.314 -13.964 1.00 94.88 107 ALA A CA 1
ATOM 839 C C . ALA A 1 107 ? 8.468 -1.098 -13.847 1.00 94.88 107 ALA A C 1
ATOM 841 O O . ALA A 1 107 ? 9.008 -0.213 -14.511 1.00 94.88 107 ALA A O 1
ATOM 842 N N . VAL A 1 108 ? 9.169 -1.889 -13.029 1.00 95.19 108 VAL A N 1
ATOM 843 C CA . VAL A 1 108 ? 10.633 -1.869 -12.982 1.00 95.19 108 VAL A CA 1
ATOM 844 C C . VAL A 1 108 ? 11.155 -2.665 -14.173 1.00 95.19 108 VAL A C 1
ATOM 846 O O . VAL A 1 108 ? 11.234 -3.890 -14.138 1.00 95.19 108 VAL A O 1
ATOM 849 N N . ILE A 1 109 ? 11.500 -1.954 -15.243 1.00 95.38 109 ILE A N 1
ATOM 850 C CA . ILE A 1 109 ? 12.053 -2.538 -16.465 1.00 95.38 109 ILE A CA 1
ATOM 851 C C . ILE A 1 109 ? 13.436 -1.958 -16.748 1.00 95.38 109 ILE A C 1
ATOM 853 O O . ILE A 1 109 ? 13.671 -0.762 -16.587 1.00 95.38 109 ILE A O 1
ATOM 857 N N . TRP A 1 110 ? 14.349 -2.810 -17.205 1.00 94.88 110 TRP A N 1
ATOM 858 C CA . TRP A 1 110 ? 15.620 -2.387 -17.781 1.00 94.88 110 TRP A CA 1
ATOM 859 C C . TRP A 1 110 ? 15.519 -2.466 -19.302 1.00 94.88 110 TRP A C 1
ATOM 861 O O . TRP A 1 110 ? 15.108 -3.492 -19.846 1.00 94.88 110 TRP A O 1
ATOM 871 N N . ARG A 1 111 ? 15.908 -1.397 -19.997 1.00 92.12 111 ARG A N 1
ATOM 872 C CA . ARG A 1 111 ? 16.101 -1.407 -21.448 1.00 92.12 111 ARG A CA 1
ATOM 873 C C . ARG A 1 111 ? 17.482 -0.864 -21.772 1.00 92.12 111 ARG A C 1
ATOM 875 O O . ARG A 1 111 ? 17.812 0.253 -21.389 1.00 92.12 111 ARG A O 1
ATOM 882 N N . SER A 1 112 ? 18.244 -1.665 -22.501 1.00 90.75 112 SER A N 1
ATOM 883 C CA . SER A 1 112 ? 19.383 -1.202 -23.288 1.00 90.75 112 SER A CA 1
ATOM 884 C C . SER A 1 112 ? 18.879 -0.868 -24.700 1.00 90.75 112 SER A C 1
ATOM 886 O O . SER A 1 112 ? 17.875 -1.467 -25.103 1.00 90.75 112 SER A O 1
ATOM 888 N N . PRO A 1 113 ? 19.515 0.076 -25.420 1.00 86.56 113 PRO A N 1
ATOM 889 C CA . PRO A 1 113 ? 19.285 0.270 -26.851 1.00 86.56 113 PRO A CA 1
ATOM 890 C C . PRO A 1 113 ? 19.372 -1.037 -27.641 1.00 86.56 113 PRO A C 1
ATOM 892 O O . PRO A 1 113 ? 20.176 -1.910 -27.228 1.00 86.56 113 PRO A O 1
#